Protein AF-A0A7W4BZ59-F1 (afdb_monomer_lite)

Foldseek 3Di:
DCPPDFDKDKDWPDCDPVNHDDPVQQPPVRHTKMFIADGPPQDFQDWDWDADPVGHTPDTDTDDPCCNVPTDID

Secondary structure (DSSP, 8-state):
---PPPPPEEEES--TTTT---GGGS-TTS---EEEEPPTT--TTPEEEEE-TTS-EEEEEEPPHHHHHH-EE-

Sequence (74 aa):
DATMAPAPTVEFSGMGTDGIFNSDEIGTDGTVTATVTLATGTQVGDTLIVTDGNGNTLFNGPVTQDMLDNGFDV

Radius of gyration: 14.34 Å; chains: 1; bounding box: 28×29×47 Å

Structure (mmCIF, N/CA/C/O backbone):
data_AF-A0A7W4BZ59-F1
#
_entry.id   AF-A0A7W4BZ59-F1
#
loop_
_atom_site.group_PDB
_atom_site.id
_atom_site.type_symbol
_atom_site.label_atom_id
_atom_site.label_alt_id
_atom_site.label_comp_id
_atom_site.label_asym_id
_atom_site.label_entity_id
_atom_site.label_seq_id
_atom_site.pdbx_PDB_ins_code
_atom_site.Cartn_x
_atom_site.Cartn_y
_atom_site.Cartn_z
_atom_site.occupancy
_atom_site.B_iso_or_equiv
_atom_site.auth_seq_id
_atom_site.auth_comp_id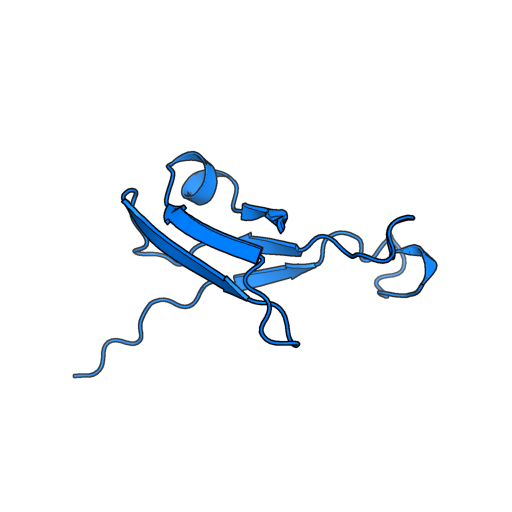
_atom_site.auth_asym_id
_atom_site.auth_atom_id
_atom_site.pdbx_PDB_model_num
ATOM 1 N N . ASP A 1 1 ? 5.475 3.543 28.794 1.00 40.44 1 ASP A N 1
ATOM 2 C CA . ASP A 1 1 ? 5.021 2.394 28.007 1.00 40.44 1 ASP A CA 1
ATOM 3 C C . ASP A 1 1 ? 4.837 2.880 26.581 1.00 40.44 1 ASP A C 1
ATOM 5 O O . ASP A 1 1 ? 4.025 3.769 26.366 1.00 40.44 1 ASP A O 1
ATOM 9 N N . ALA A 1 2 ? 5.716 2.470 25.670 1.00 46.34 2 ALA A N 1
ATOM 10 C CA . ALA A 1 2 ? 5.666 2.859 24.264 1.00 46.34 2 ALA A CA 1
ATOM 11 C C . ALA A 1 2 ? 5.324 1.593 23.492 1.00 46.34 2 ALA A C 1
ATOM 13 O O . ALA A 1 2 ? 6.207 0.869 23.035 1.00 46.34 2 ALA A O 1
ATOM 14 N N . THR A 1 3 ? 4.033 1.286 23.432 1.00 54.81 3 THR A N 1
ATOM 15 C CA . THR A 1 3 ? 3.526 0.245 22.548 1.00 54.81 3 THR A CA 1
ATOM 16 C C . THR A 1 3 ? 3.907 0.656 21.129 1.00 54.81 3 THR A C 1
ATOM 18 O O . THR A 1 3 ? 3.371 1.639 20.614 1.00 54.81 3 THR A O 1
ATOM 21 N N . MET A 1 4 ? 4.893 -0.017 20.528 1.00 59.00 4 MET A N 1
ATOM 22 C CA . MET A 1 4 ? 5.239 0.201 19.124 1.00 59.00 4 MET A CA 1
ATOM 23 C C . MET A 1 4 ? 3.964 0.051 18.297 1.00 59.00 4 MET A C 1
ATOM 25 O O . MET A 1 4 ? 3.245 -0.936 18.459 1.00 59.00 4 MET A O 1
ATOM 29 N N . ALA A 1 5 ? 3.674 1.035 17.441 1.00 62.47 5 ALA A N 1
ATOM 30 C CA . ALA A 1 5 ? 2.622 0.870 16.452 1.00 62.47 5 ALA A CA 1
ATOM 31 C C . ALA A 1 5 ? 2.949 -0.392 15.635 1.00 62.47 5 ALA A C 1
ATOM 33 O O . ALA A 1 5 ? 4.116 -0.585 15.272 1.00 62.47 5 ALA A O 1
ATOM 34 N N . PRO A 1 6 ? 1.970 -1.277 15.408 1.00 72.19 6 PRO A N 1
ATOM 35 C CA . PRO A 1 6 ? 2.217 -2.510 14.685 1.00 72.19 6 PRO A CA 1
ATOM 36 C C . PRO A 1 6 ? 2.687 -2.139 13.266 1.00 72.19 6 PRO A C 1
ATOM 38 O O . PRO A 1 6 ? 2.058 -1.337 12.578 1.00 72.19 6 PRO A O 1
ATOM 41 N N . ALA A 1 7 ? 3.866 -2.634 12.882 1.00 79.50 7 ALA A N 1
ATOM 42 C CA . ALA A 1 7 ? 4.529 -2.246 11.641 1.00 79.50 7 ALA A CA 1
ATOM 43 C C . ALA A 1 7 ? 4.043 -3.132 10.485 1.00 79.50 7 ALA A C 1
ATOM 45 O O . ALA A 1 7 ? 4.069 -4.357 10.635 1.00 79.50 7 ALA A O 1
ATOM 46 N N . PRO A 1 8 ? 3.601 -2.555 9.354 1.00 85.56 8 PRO A N 1
ATOM 47 C CA . PRO A 1 8 ? 3.244 -3.341 8.181 1.00 85.56 8 PRO A CA 1
ATOM 48 C C . PRO A 1 8 ? 4.486 -4.021 7.593 1.00 85.56 8 PRO A C 1
ATOM 50 O O . PRO A 1 8 ? 5.612 -3.550 7.778 1.00 85.56 8 PRO A O 1
ATOM 53 N N . THR A 1 9 ? 4.280 -5.108 6.857 1.00 86.19 9 THR A N 1
ATOM 54 C CA . THR A 1 9 ? 5.332 -5.744 6.052 1.00 86.19 9 THR A CA 1
ATOM 55 C C . THR A 1 9 ? 5.113 -5.418 4.582 1.00 86.19 9 THR A C 1
ATOM 57 O O . THR A 1 9 ? 3.972 -5.303 4.137 1.00 86.19 9 THR A O 1
ATOM 60 N N . VAL A 1 10 ? 6.197 -5.254 3.827 1.00 86.94 10 VAL A N 1
ATOM 61 C CA . VAL A 1 10 ? 6.152 -4.926 2.398 1.00 86.94 10 VAL A CA 1
ATOM 62 C C . VAL A 1 10 ? 7.002 -5.937 1.654 1.00 86.94 10 VAL A C 1
ATOM 64 O O . VAL A 1 10 ? 8.176 -6.098 1.977 1.00 86.94 10 VAL A O 1
ATOM 67 N N . GLU A 1 11 ? 6.409 -6.585 0.661 1.00 85.56 11 GLU A N 1
ATOM 68 C CA . GLU A 1 11 ? 7.080 -7.547 -0.210 1.00 85.56 11 GLU A CA 1
ATOM 69 C C . GLU A 1 11 ? 6.951 -7.077 -1.657 1.00 85.56 11 GLU A C 1
ATOM 71 O O . GLU A 1 11 ? 5.876 -6.661 -2.085 1.00 85.56 11 GLU A O 1
ATOM 76 N N . PHE A 1 12 ? 8.033 -7.136 -2.429 1.00 81.25 12 PHE A N 1
ATOM 77 C CA . PHE A 1 12 ? 7.956 -6.856 -3.860 1.00 81.25 12 PHE A CA 1
ATOM 78 C C . PHE A 1 12 ? 7.412 -8.085 -4.584 1.00 81.25 12 PHE A C 1
ATOM 80 O O . PHE A 1 12 ? 7.894 -9.204 -4.383 1.00 81.25 12 PHE A O 1
ATOM 87 N N . SER A 1 13 ? 6.422 -7.882 -5.446 1.00 71.88 13 SER A N 1
ATOM 88 C CA . SER A 1 13 ? 5.967 -8.928 -6.350 1.00 71.88 13 SER A CA 1
ATOM 89 C C . SER A 1 13 ? 6.950 -9.051 -7.506 1.00 71.88 13 SER A C 1
ATOM 91 O O . SER A 1 13 ? 7.343 -8.057 -8.108 1.00 71.88 13 SER A O 1
ATOM 93 N N . GLY A 1 14 ? 7.320 -10.289 -7.836 1.00 67.69 14 GLY A N 1
ATOM 94 C CA . GLY A 1 14 ? 7.952 -10.570 -9.118 1.00 67.69 14 GLY A CA 1
ATOM 95 C C . GLY A 1 14 ? 9.418 -10.963 -9.099 1.00 67.69 14 GLY A C 1
ATOM 96 O O . GLY A 1 14 ? 10.022 -10.806 -10.133 1.00 67.69 14 GLY A O 1
ATOM 97 N N . MET A 1 15 ? 9.981 -11.560 -8.043 1.00 64.25 15 MET A N 1
ATOM 98 C CA . MET A 1 15 ? 11.372 -12.075 -8.035 1.00 64.25 15 MET A CA 1
ATOM 99 C C . MET A 1 15 ? 11.658 -13.221 -9.044 1.00 64.25 15 MET A C 1
ATOM 101 O O . MET A 1 15 ? 12.639 -13.949 -8.899 1.00 64.25 15 MET A O 1
ATOM 105 N N . GLY A 1 16 ? 10.759 -13.447 -10.007 1.00 64.31 16 GLY A N 1
ATOM 106 C CA . GLY A 1 16 ? 10.842 -14.522 -10.981 1.00 64.31 16 GLY A CA 1
ATOM 107 C C . GLY A 1 16 ? 10.988 -15.904 -10.339 1.00 64.31 16 GLY A C 1
ATOM 108 O O . GLY A 1 16 ? 10.634 -16.146 -9.185 1.00 64.31 16 GLY A O 1
ATOM 109 N N . THR A 1 17 ? 11.507 -16.850 -11.118 1.00 71.50 17 THR A N 1
ATOM 110 C CA . THR A 1 17 ? 11.908 -18.181 -10.627 1.00 71.50 17 THR A CA 1
ATOM 111 C C . THR A 1 17 ? 13.379 -18.249 -10.222 1.00 71.50 17 THR A C 1
ATOM 113 O O . THR A 1 17 ? 13.811 -19.255 -9.662 1.00 71.50 17 THR A O 1
ATOM 116 N N . ASP A 1 18 ? 14.164 -17.231 -10.566 1.00 76.56 18 ASP A N 1
ATOM 117 C CA . ASP A 1 18 ? 15.605 -17.154 -10.321 1.00 76.56 18 ASP A CA 1
ATOM 118 C C . ASP A 1 18 ? 15.946 -16.520 -8.964 1.00 76.56 18 ASP A C 1
ATOM 120 O O . ASP A 1 18 ? 17.082 -16.647 -8.504 1.00 76.56 18 ASP A O 1
ATOM 124 N N . GLY A 1 19 ? 14.961 -15.920 -8.285 1.00 73.44 19 GLY A N 1
ATOM 125 C CA . GLY A 1 19 ? 15.131 -15.363 -6.947 1.00 73.44 19 GLY A CA 1
ATOM 126 C C . GLY A 1 19 ? 15.968 -14.084 -6.944 1.00 73.44 19 GLY A C 1
ATOM 127 O O . GLY A 1 19 ? 16.579 -13.756 -5.925 1.00 73.44 19 GLY A O 1
ATOM 128 N N . ILE A 1 20 ? 16.017 -13.370 -8.073 1.00 78.88 20 ILE A N 1
ATOM 129 C CA . ILE A 1 20 ? 16.738 -12.107 -8.224 1.00 78.88 20 ILE A CA 1
ATOM 130 C C . ILE A 1 20 ? 15.779 -11.058 -8.790 1.00 78.88 20 ILE A C 1
ATOM 132 O O . ILE A 1 20 ? 15.160 -11.273 -9.818 1.00 78.88 20 ILE A O 1
ATOM 136 N N . PHE A 1 21 ? 15.699 -9.891 -8.147 1.00 76.94 21 PHE A N 1
ATOM 137 C CA . PHE A 1 21 ? 15.054 -8.722 -8.749 1.00 76.94 21 PHE A CA 1
ATOM 138 C C . PHE A 1 21 ? 16.044 -7.997 -9.661 1.00 76.94 21 PHE A C 1
ATOM 140 O O . PHE A 1 21 ? 17.066 -7.486 -9.188 1.00 76.94 21 PHE A O 1
ATOM 147 N N . ASN A 1 22 ? 15.751 -7.952 -10.956 1.00 78.56 22 ASN A N 1
ATOM 148 C CA . ASN A 1 22 ? 16.555 -7.296 -11.974 1.00 78.56 22 ASN A CA 1
ATOM 149 C C . ASN A 1 22 ? 15.670 -6.492 -12.957 1.00 78.56 22 ASN A C 1
ATOM 151 O O . ASN A 1 22 ? 14.510 -6.193 -12.680 1.00 78.56 22 ASN A O 1
ATOM 155 N N . SER A 1 23 ? 16.255 -6.023 -14.062 1.00 81.19 23 SER A N 1
ATOM 156 C CA . SER A 1 23 ? 15.561 -5.196 -15.057 1.00 81.19 23 SER A CA 1
ATOM 157 C C . SER A 1 23 ? 14.420 -5.907 -15.782 1.00 81.19 23 SER A C 1
ATOM 159 O O . SER A 1 23 ? 13.548 -5.228 -16.315 1.00 81.19 23 SER A O 1
ATOM 161 N N . ASP A 1 24 ? 14.433 -7.236 -15.820 1.00 81.69 24 ASP A N 1
ATOM 162 C CA . ASP A 1 24 ? 13.419 -8.056 -16.480 1.00 81.69 24 ASP A CA 1
ATOM 163 C C . ASP A 1 24 ? 12.109 -8.086 -15.669 1.00 81.69 24 ASP A C 1
ATOM 165 O O . ASP A 1 24 ? 11.029 -8.257 -16.236 1.00 81.69 24 ASP A O 1
ATOM 169 N N . GLU A 1 25 ? 12.194 -7.840 -14.357 1.00 82.00 25 GLU A N 1
ATOM 170 C CA . GLU A 1 25 ? 11.061 -7.758 -13.428 1.00 82.00 25 GLU A CA 1
ATOM 171 C C . GLU A 1 25 ? 10.490 -6.335 -13.293 1.00 82.00 25 GLU A C 1
ATOM 173 O O . GLU A 1 25 ? 9.496 -6.123 -12.594 1.00 82.00 25 GLU A O 1
ATOM 178 N N . ILE A 1 26 ? 11.098 -5.348 -13.959 1.00 81.75 26 ILE A N 1
ATOM 179 C CA . ILE A 1 26 ? 10.565 -3.987 -14.023 1.00 81.75 26 ILE A CA 1
ATOM 180 C C . ILE A 1 26 ? 9.476 -3.950 -15.098 1.00 81.75 26 ILE A C 1
ATOM 182 O O . ILE A 1 26 ? 9.713 -4.273 -16.264 1.00 81.75 26 ILE A O 1
ATOM 186 N N . GLY A 1 27 ? 8.273 -3.526 -14.707 1.00 76.75 27 GLY A N 1
ATOM 187 C CA . GLY A 1 27 ? 7.148 -3.335 -15.611 1.00 76.75 27 GLY A CA 1
ATOM 188 C C . GLY A 1 27 ? 7.510 -2.424 -16.783 1.00 76.75 27 GLY A C 1
ATOM 189 O O . GLY A 1 27 ? 8.412 -1.590 -16.715 1.00 76.75 27 GLY A O 1
ATOM 190 N N . THR A 1 28 ? 6.780 -2.538 -17.893 1.00 80.44 28 THR A N 1
ATOM 191 C CA . THR A 1 28 ? 7.027 -1.711 -19.091 1.00 80.44 28 THR A CA 1
ATOM 192 C C . THR A 1 28 ? 6.864 -0.206 -18.846 1.00 80.44 28 THR A C 1
ATOM 194 O O . THR A 1 28 ? 7.280 0.604 -19.671 1.00 80.44 28 THR A O 1
ATOM 197 N N . ASP A 1 29 ? 6.233 0.166 -17.733 1.00 81.12 29 ASP A N 1
ATOM 198 C CA . ASP A 1 29 ? 6.081 1.532 -17.235 1.00 81.12 29 ASP A CA 1
ATOM 199 C C . ASP A 1 29 ? 7.254 2.007 -16.356 1.00 81.12 29 ASP A C 1
ATOM 201 O O . ASP A 1 29 ? 7.269 3.158 -15.921 1.00 81.12 29 ASP A O 1
ATOM 205 N N . GLY A 1 30 ? 8.258 1.157 -16.132 1.00 80.75 30 GLY A N 1
ATOM 206 C CA . GLY A 1 30 ? 9.421 1.453 -15.303 1.00 80.75 30 GLY A CA 1
ATOM 207 C C . GLY A 1 30 ? 9.192 1.243 -13.805 1.00 80.75 30 GLY A C 1
ATOM 208 O O . GLY A 1 30 ? 10.012 1.715 -13.016 1.00 80.75 30 GLY A O 1
ATOM 209 N N . THR A 1 31 ? 8.106 0.579 -13.401 1.00 81.31 31 THR A N 1
ATOM 210 C CA . THR A 1 31 ? 7.754 0.379 -11.987 1.00 81.31 31 THR A CA 1
ATOM 211 C C . THR A 1 31 ? 7.762 -1.095 -11.581 1.00 81.31 31 THR A C 1
ATOM 213 O O . THR A 1 31 ? 7.764 -1.990 -12.423 1.00 81.31 31 THR A O 1
ATOM 216 N N . VAL A 1 32 ? 7.811 -1.349 -10.274 1.00 83.25 32 VAL A N 1
ATOM 217 C CA . VAL A 1 32 ? 7.671 -2.685 -9.683 1.00 83.25 32 VAL A CA 1
ATOM 218 C C . VAL A 1 32 ? 6.529 -2.610 -8.682 1.00 83.25 32 VAL A C 1
ATOM 220 O O . VAL A 1 32 ? 6.477 -1.662 -7.900 1.00 83.25 32 VAL A O 1
ATOM 223 N N . THR A 1 33 ? 5.640 -3.599 -8.695 1.00 85.12 33 THR A N 1
ATOM 224 C CA . THR A 1 33 ? 4.529 -3.679 -7.742 1.00 85.12 33 THR A CA 1
ATOM 225 C C . THR A 1 33 ? 5.005 -4.238 -6.406 1.00 85.12 33 THR A C 1
ATOM 227 O O . THR A 1 33 ? 5.699 -5.260 -6.364 1.00 85.12 33 THR A O 1
ATOM 230 N N . ALA A 1 34 ? 4.600 -3.611 -5.307 1.00 86.44 34 ALA A N 1
ATOM 231 C CA . ALA A 1 34 ? 4.808 -4.121 -3.959 1.00 86.44 34 ALA A CA 1
ATOM 232 C C . ALA A 1 34 ? 3.473 -4.399 -3.269 1.00 86.44 34 ALA A C 1
ATOM 234 O O . ALA A 1 34 ? 2.537 -3.615 -3.367 1.00 86.44 34 ALA A O 1
ATOM 235 N N . THR A 1 35 ? 3.404 -5.492 -2.519 1.00 90.06 35 THR A N 1
ATOM 236 C CA . THR A 1 35 ? 2.249 -5.845 -1.698 1.00 90.06 35 THR A CA 1
ATOM 237 C C . THR A 1 35 ? 2.536 -5.478 -0.247 1.00 90.06 35 THR A C 1
ATOM 239 O O . THR A 1 35 ? 3.487 -5.961 0.375 1.00 90.06 35 THR A O 1
ATOM 242 N N . 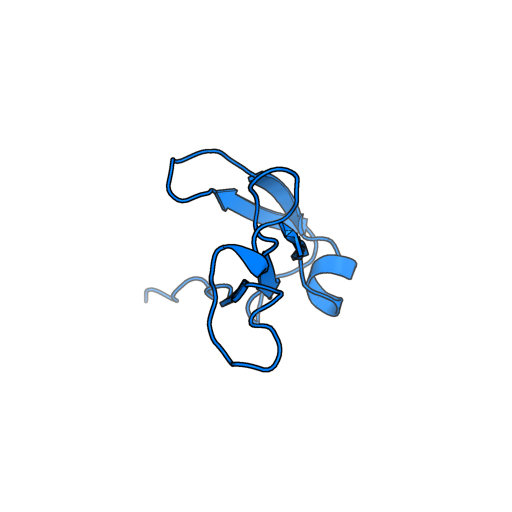VAL A 1 36 ? 1.688 -4.623 0.315 1.00 90.38 36 VAL A N 1
ATOM 243 C CA . VAL A 1 36 ? 1.704 -4.220 1.721 1.00 90.38 36 VAL A CA 1
ATOM 244 C C . VAL A 1 36 ? 0.760 -5.124 2.506 1.00 90.38 36 VAL A C 1
ATOM 246 O O . VAL A 1 36 ? -0.444 -5.145 2.263 1.00 90.38 36 VAL A O 1
ATOM 249 N N . THR A 1 37 ? 1.287 -5.845 3.491 1.00 91.12 37 THR A N 1
ATOM 250 C CA . THR A 1 37 ? 0.478 -6.602 4.454 1.00 91.12 37 THR A CA 1
ATOM 251 C C . THR A 1 37 ? 0.331 -5.795 5.738 1.00 91.12 37 THR A C 1
ATOM 253 O O . THR A 1 37 ? 1.317 -5.364 6.344 1.00 91.12 37 THR A O 1
ATOM 256 N N . LEU A 1 38 ? -0.919 -5.576 6.146 1.00 90.06 38 LEU A N 1
ATOM 257 C CA . LEU A 1 38 ? -1.243 -4.794 7.333 1.00 90.06 38 LEU A CA 1
ATOM 258 C C . LEU A 1 38 ? -0.952 -5.584 8.609 1.00 90.06 38 LEU A C 1
ATOM 260 O O . LEU A 1 38 ? -1.094 -6.804 8.675 1.00 90.06 38 LEU A O 1
ATOM 264 N N . ALA A 1 39 ? -0.512 -4.866 9.632 1.00 88.62 39 ALA A N 1
ATOM 265 C CA . ALA A 1 39 ? -0.041 -5.472 10.859 1.00 88.62 39 ALA A CA 1
ATOM 266 C C . ALA A 1 39 ? -1.204 -5.920 11.758 1.00 88.62 39 ALA A C 1
ATOM 268 O O . ALA A 1 39 ? -2.307 -5.370 11.725 1.00 88.62 39 ALA A O 1
ATOM 269 N N . THR A 1 40 ? -0.954 -6.905 12.622 1.00 80.19 40 THR A N 1
ATOM 270 C CA . THR A 1 40 ? -1.967 -7.368 13.579 1.00 80.19 40 THR A CA 1
ATOM 271 C C . THR A 1 40 ? -2.398 -6.219 14.492 1.00 80.19 40 THR A C 1
ATOM 273 O O . THR A 1 40 ? -1.565 -5.647 15.196 1.00 80.19 40 THR A O 1
ATOM 276 N N . GLY A 1 41 ? -3.694 -5.900 14.495 1.00 83.19 41 GLY A N 1
ATOM 277 C CA . GLY A 1 41 ? -4.262 -4.776 15.247 1.00 83.19 41 GLY A CA 1
ATOM 278 C C . GLY A 1 41 ? -4.708 -3.596 14.380 1.00 83.19 41 GLY A C 1
ATOM 279 O O . GLY A 1 41 ? -5.403 -2.725 14.899 1.00 83.19 41 GLY A O 1
ATOM 280 N N . THR A 1 42 ? -4.376 -3.585 13.083 1.00 89.81 42 THR A N 1
ATOM 281 C CA . THR A 1 42 ? -5.001 -2.672 12.118 1.00 89.81 42 THR A CA 1
ATOM 282 C C . THR A 1 42 ? -6.475 -3.036 11.925 1.00 89.81 42 THR A C 1
ATOM 284 O O . THR A 1 42 ? -6.833 -4.211 11.839 1.00 89.81 42 THR A O 1
ATOM 287 N N . GLN A 1 43 ? -7.336 -2.025 11.878 1.00 91.06 43 GLN A N 1
ATOM 288 C CA . GLN A 1 43 ? -8.786 -2.153 11.779 1.00 91.06 43 GLN A CA 1
ATOM 289 C C . GLN A 1 43 ? -9.327 -1.339 10.604 1.00 91.06 43 GLN A C 1
ATOM 291 O O . GLN A 1 43 ? -8.722 -0.367 10.151 1.00 91.06 43 GLN A O 1
ATOM 296 N N . VAL A 1 44 ? -10.510 -1.722 10.122 1.00 93.44 44 VAL A N 1
ATOM 297 C CA . VAL A 1 44 ? -11.233 -0.940 9.115 1.00 93.44 44 VAL A CA 1
ATOM 298 C C . VAL A 1 44 ? -11.467 0.476 9.641 1.00 93.44 44 VAL A C 1
ATOM 300 O O . VAL A 1 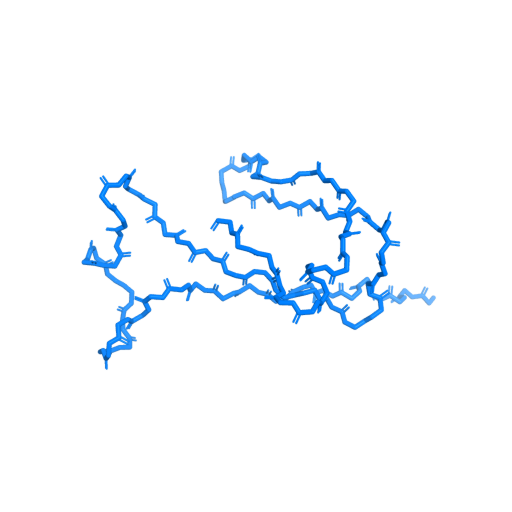44 ? -11.979 0.661 10.746 1.00 93.44 44 VAL A O 1
ATOM 303 N N . GLY A 1 45 ? -11.114 1.470 8.830 1.00 93.00 45 GLY A N 1
ATOM 304 C CA . GLY A 1 45 ? -11.194 2.886 9.190 1.00 93.00 45 GLY A CA 1
ATOM 305 C C . GLY A 1 45 ? -9.911 3.482 9.777 1.00 93.00 45 GLY A C 1
ATOM 306 O O . GLY A 1 45 ? -9.842 4.707 9.883 1.00 93.00 45 GLY A O 1
ATOM 307 N N . ASP A 1 46 ? -8.892 2.675 10.092 1.00 92.56 46 ASP A N 1
ATOM 308 C CA . ASP A 1 46 ? -7.547 3.190 10.383 1.00 92.56 46 ASP A CA 1
ATOM 309 C C . ASP A 1 46 ? -6.958 3.890 9.153 1.00 92.56 46 ASP A C 1
ATOM 311 O O . ASP A 1 46 ? -7.347 3.610 8.023 1.00 92.56 46 ASP A O 1
ATOM 315 N N . THR A 1 47 ? -5.993 4.790 9.337 1.00 92.12 47 THR A N 1
ATOM 316 C CA . THR A 1 47 ? -5.342 5.474 8.209 1.00 92.12 47 THR A CA 1
ATOM 317 C C . THR A 1 47 ? -4.110 4.705 7.749 1.00 92.12 47 THR A C 1
ATOM 319 O O . THR A 1 47 ? -3.149 4.566 8.505 1.00 92.12 47 THR A O 1
ATOM 322 N N . LEU A 1 48 ? -4.096 4.294 6.480 1.00 91.19 48 LEU A N 1
ATOM 323 C CA . LEU A 1 48 ? -2.905 3.795 5.800 1.00 91.19 48 LEU A CA 1
ATOM 324 C C . LEU A 1 48 ? -2.279 4.920 4.967 1.00 91.19 48 LEU A C 1
ATOM 326 O O . LEU A 1 48 ? -2.969 5.629 4.227 1.00 91.19 48 LEU A O 1
ATOM 330 N N . ILE A 1 49 ? -0.962 5.077 5.097 1.00 92.00 49 ILE A N 1
ATOM 331 C CA . ILE A 1 49 ? -0.147 5.992 4.296 1.00 92.00 49 ILE A CA 1
ATOM 332 C C . ILE A 1 49 ? 0.993 5.178 3.694 1.00 92.00 49 ILE A C 1
ATOM 334 O O . ILE A 1 49 ? 1.746 4.543 4.431 1.00 92.00 49 ILE A O 1
ATOM 338 N N . VAL A 1 50 ? 1.119 5.213 2.370 1.00 91.25 50 VAL A N 1
ATOM 339 C CA . VAL A 1 50 ? 2.209 4.570 1.635 1.00 91.25 50 VAL A CA 1
ATOM 340 C C . VAL A 1 50 ? 2.973 5.637 0.868 1.00 91.25 50 VAL A C 1
ATOM 342 O O . VAL A 1 50 ? 2.380 6.406 0.110 1.00 91.25 50 VAL A O 1
ATOM 345 N N . THR A 1 51 ? 4.287 5.673 1.070 1.00 92.19 51 THR A N 1
ATOM 346 C CA . THR A 1 51 ? 5.192 6.653 0.467 1.00 92.19 51 THR A CA 1
ATOM 347 C C . THR A 1 51 ? 6.389 5.923 -0.128 1.00 92.19 51 THR A C 1
ATOM 349 O O . THR A 1 51 ? 6.924 5.014 0.508 1.00 92.19 51 THR A O 1
ATOM 352 N N . ASP A 1 52 ? 6.814 6.313 -1.327 1.00 88.94 52 ASP A N 1
ATOM 353 C CA . ASP A 1 52 ? 8.019 5.765 -1.950 1.00 88.94 52 ASP A CA 1
ATOM 354 C C . ASP A 1 52 ? 9.315 6.307 -1.302 1.00 88.94 52 ASP A C 1
ATOM 356 O O . ASP A 1 52 ? 9.301 7.204 -0.452 1.00 88.94 52 ASP A O 1
ATOM 360 N N . GLY A 1 53 ? 10.469 5.782 -1.730 1.00 83.88 53 GLY A N 1
ATOM 361 C CA . GLY A 1 53 ? 11.782 6.235 -1.252 1.00 83.88 53 GLY A CA 1
ATOM 362 C C . GLY A 1 53 ? 12.149 7.675 -1.643 1.00 83.88 53 GLY A C 1
ATOM 363 O O . GLY A 1 53 ? 13.083 8.237 -1.072 1.00 83.88 53 GLY A O 1
ATOM 364 N N . ASN A 1 54 ? 11.417 8.283 -2.583 1.00 88.94 54 ASN A N 1
ATOM 365 C CA . ASN A 1 54 ? 11.581 9.674 -3.008 1.00 88.94 54 ASN A CA 1
ATOM 366 C C . ASN A 1 54 ? 10.673 10.638 -2.224 1.00 88.94 54 ASN A C 1
ATOM 368 O O . ASN A 1 54 ? 10.784 11.854 -2.392 1.00 88.94 54 ASN A O 1
ATOM 372 N N . GLY A 1 55 ? 9.787 10.120 -1.367 1.00 91.62 55 GLY A N 1
ATOM 373 C CA . GLY A 1 55 ? 8.827 10.906 -0.597 1.00 91.62 55 GLY A CA 1
ATOM 374 C C . GLY A 1 55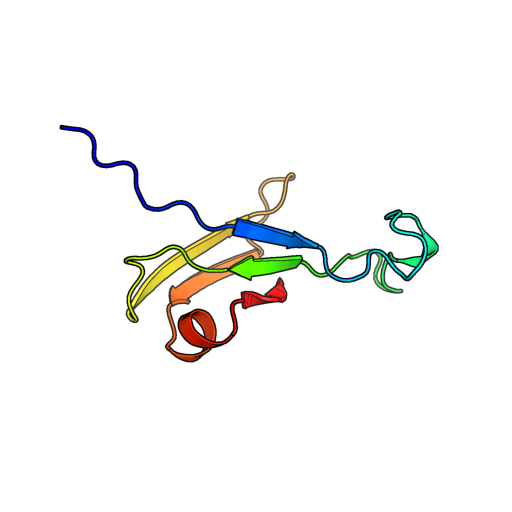 ? 7.486 11.146 -1.299 1.00 91.62 55 GLY A C 1
ATOM 375 O O . GLY A 1 55 ? 6.692 11.945 -0.802 1.00 91.62 55 GLY A O 1
ATOM 376 N N . ASN A 1 56 ? 7.208 10.486 -2.427 1.00 91.88 56 ASN A N 1
ATOM 377 C CA . ASN A 1 56 ? 5.920 10.573 -3.109 1.00 91.88 56 ASN A CA 1
ATOM 378 C C . ASN A 1 56 ? 4.875 9.678 -2.430 1.00 91.88 56 ASN A C 1
ATOM 380 O O . ASN A 1 56 ? 5.107 8.488 -2.225 1.00 91.88 56 ASN A O 1
ATOM 384 N N . THR A 1 57 ? 3.708 10.236 -2.108 1.00 94.88 57 THR A N 1
ATOM 385 C CA . THR A 1 57 ? 2.597 9.475 -1.526 1.00 94.88 57 THR A CA 1
ATOM 386 C C . THR A 1 57 ? 1.897 8.661 -2.610 1.00 94.88 57 THR A C 1
ATOM 388 O O . THR A 1 57 ? 1.258 9.219 -3.499 1.00 94.88 57 THR A O 1
ATOM 391 N N . LEU A 1 58 ? 1.995 7.337 -2.502 1.00 91.56 58 LEU A N 1
ATOM 392 C CA . LEU A 1 58 ? 1.321 6.376 -3.377 1.00 91.56 58 LEU A CA 1
ATOM 393 C C . LEU A 1 58 ? -0.121 6.133 -2.923 1.00 91.56 58 LEU A C 1
ATOM 395 O O . LEU A 1 58 ? -1.023 5.976 -3.740 1.00 91.56 58 LEU A O 1
ATOM 399 N N . PHE A 1 59 ? -0.352 6.156 -1.607 1.00 94.56 59 PHE A N 1
ATOM 400 C CA . PHE A 1 59 ? -1.680 6.000 -1.028 1.00 94.56 59 PHE A CA 1
ATOM 401 C C . PHE A 1 59 ? -1.817 6.780 0.276 1.00 94.56 59 PHE A C 1
ATOM 403 O O . PHE A 1 59 ? -0.918 6.777 1.116 1.00 94.56 59 PHE A O 1
ATOM 410 N N . ASN A 1 60 ? -2.972 7.410 0.471 1.00 95.00 60 ASN A N 1
ATOM 411 C CA . ASN A 1 60 ? -3.382 7.947 1.759 1.00 95.00 60 ASN A CA 1
ATOM 412 C C . ASN A 1 60 ? -4.903 7.843 1.888 1.00 95.00 60 ASN A C 1
ATOM 414 O O . ASN A 1 60 ? -5.643 8.587 1.246 1.00 95.00 60 ASN A O 1
ATOM 418 N N . GLY A 1 61 ? -5.366 6.927 2.734 1.00 94.81 61 GLY A N 1
ATOM 419 C CA . GLY A 1 61 ? -6.793 6.691 2.904 1.00 94.81 61 GLY A CA 1
ATOM 420 C C . GLY A 1 61 ? -7.119 5.717 4.032 1.00 94.81 61 GLY A C 1
ATOM 421 O O . GLY A 1 61 ? -6.209 5.205 4.690 1.00 94.81 61 GLY A O 1
ATOM 422 N N . PRO A 1 62 ? -8.419 5.484 4.279 1.00 94.62 62 PRO A N 1
ATOM 423 C CA . PRO A 1 62 ? -8.858 4.534 5.283 1.00 94.62 62 PRO A CA 1
ATOM 424 C C . PRO A 1 62 ? -8.566 3.096 4.844 1.00 94.62 62 PRO A C 1
ATOM 426 O O . PRO A 1 62 ? -8.738 2.741 3.676 1.00 94.62 62 PRO A O 1
ATOM 429 N N . VAL A 1 63 ? -8.192 2.261 5.805 1.00 94.06 63 VAL A N 1
ATOM 430 C CA . VAL A 1 63 ? -8.079 0.816 5.646 1.00 94.06 63 VAL A CA 1
ATOM 431 C C . VAL A 1 63 ? -9.466 0.240 5.394 1.00 94.06 63 VAL A C 1
ATOM 433 O O . VAL A 1 63 ? -10.420 0.522 6.126 1.00 94.06 63 VAL A O 1
ATOM 436 N N . THR A 1 64 ? -9.565 -0.580 4.354 1.00 95.12 64 THR A N 1
ATOM 437 C CA . THR A 1 64 ? -10.771 -1.333 4.004 1.00 95.12 64 THR A CA 1
ATOM 438 C C . THR A 1 64 ? -10.652 -2.781 4.474 1.00 95.12 64 THR A C 1
ATOM 440 O O . THR A 1 64 ? -9.560 -3.248 4.793 1.00 95.12 64 THR A O 1
ATOM 443 N N . GLN A 1 65 ? -11.772 -3.508 4.511 1.00 95.19 65 GLN A N 1
ATOM 444 C CA . GLN A 1 65 ? -11.738 -4.933 4.851 1.00 95.19 65 GLN A CA 1
ATOM 445 C C . GLN A 1 65 ? -10.911 -5.731 3.832 1.00 95.19 65 GLN A C 1
ATOM 447 O O . GLN A 1 65 ? -10.118 -6.577 4.229 1.00 95.19 65 GLN A O 1
ATOM 452 N N . ASP A 1 66 ? -10.998 -5.383 2.545 1.00 94.62 66 ASP A N 1
ATOM 453 C CA . ASP A 1 66 ? -10.230 -6.047 1.486 1.00 94.62 66 ASP A CA 1
ATOM 454 C C . ASP A 1 66 ? -8.716 -5.931 1.705 1.00 94.62 66 ASP A C 1
ATOM 456 O O . ASP A 1 66 ? -7.991 -6.885 1.432 1.00 94.62 66 ASP A O 1
ATOM 460 N N . MET A 1 67 ? -8.247 -4.800 2.251 1.00 94.00 67 MET A N 1
ATOM 461 C CA . MET A 1 67 ? -6.832 -4.589 2.583 1.00 94.00 67 MET A CA 1
ATOM 462 C C . MET A 1 67 ? -6.357 -5.439 3.764 1.00 94.00 67 MET A C 1
ATOM 464 O O . MET A 1 67 ? -5.187 -5.808 3.825 1.00 94.00 67 MET A O 1
ATOM 468 N N . LEU A 1 68 ? -7.242 -5.731 4.720 1.00 92.44 68 LEU A N 1
ATOM 469 C CA . LEU A 1 68 ? -6.931 -6.627 5.836 1.00 92.44 68 LEU A CA 1
ATOM 470 C C . LEU A 1 68 ? -6.894 -8.087 5.376 1.00 92.44 68 LEU A C 1
ATOM 472 O O . LEU A 1 68 ? -6.062 -8.853 5.856 1.00 92.44 68 LEU A O 1
ATOM 476 N N . ASP A 1 69 ? -7.781 -8.451 4.449 1.00 93.19 69 ASP A N 1
ATOM 477 C CA . ASP A 1 69 ? -7.937 -9.828 3.984 1.00 93.19 69 ASP A CA 1
ATOM 478 C C . ASP A 1 69 ? -6.890 -10.211 2.922 1.00 93.19 69 ASP A C 1
ATOM 480 O O . ASP A 1 69 ? -6.387 -11.334 2.940 1.00 93.19 69 ASP A O 1
ATOM 484 N N . ASN A 1 70 ? -6.547 -9.291 2.011 1.00 92.50 70 ASN A N 1
ATOM 485 C CA . ASN A 1 70 ? -5.696 -9.567 0.844 1.00 92.50 70 ASN A CA 1
ATOM 486 C C . ASN A 1 70 ? -4.399 -8.742 0.799 1.00 92.50 70 ASN A C 1
ATOM 488 O O . ASN A 1 70 ? -3.576 -8.961 -0.086 1.00 92.50 70 ASN A O 1
ATOM 492 N N . GLY A 1 71 ? -4.201 -7.800 1.725 1.00 91.06 71 GLY A N 1
ATOM 493 C CA . GLY A 1 71 ? -3.135 -6.804 1.617 1.00 91.06 71 GLY A CA 1
ATOM 494 C C . GLY A 1 71 ? -3.474 -5.680 0.632 1.00 91.06 71 GLY A C 1
ATOM 495 O O . GLY A 1 71 ? -4.610 -5.530 0.182 1.00 91.06 71 GLY A O 1
ATOM 496 N N . PHE A 1 72 ? -2.487 -4.843 0.330 1.00 92.56 72 PHE A N 1
ATOM 497 C CA . PHE A 1 72 ? -2.643 -3.673 -0.528 1.00 92.56 72 PHE A CA 1
ATOM 498 C C . PHE A 1 72 ? -1.475 -3.546 -1.507 1.00 92.56 72 PHE A C 1
ATOM 500 O O . PHE A 1 72 ? -0.340 -3.346 -1.080 1.00 92.56 72 PHE A O 1
ATOM 507 N N . ASP A 1 73 ? -1.762 -3.642 -2.802 1.00 90.88 73 ASP A N 1
ATOM 508 C CA . ASP A 1 73 ? -0.760 -3.501 -3.860 1.00 90.88 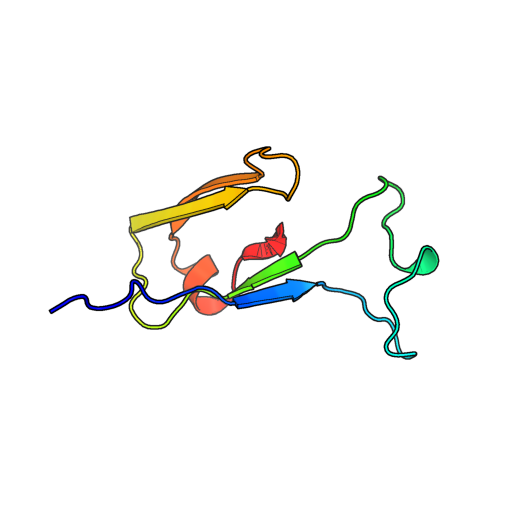73 ASP A CA 1
ATOM 509 C C . ASP A 1 73 ? -0.532 -2.027 -4.221 1.00 90.88 73 ASP A C 1
ATOM 511 O O . ASP A 1 73 ? -1.489 -1.256 -4.358 1.00 90.88 73 ASP A O 1
ATOM 515 N N . VAL A 1 74 ? 0.738 -1.651 -4.388 1.00 87.69 74 VAL A N 1
ATOM 516 C CA . VAL A 1 74 ? 1.211 -0.304 -4.754 1.00 87.69 74 VAL A CA 1
ATOM 517 C C . VAL A 1 74 ? 2.298 -0.327 -5.810 1.00 87.69 74 VAL A C 1
ATOM 519 O O . VAL A 1 74 ? 3.020 -1.347 -5.905 1.00 87.69 74 VAL A O 1
#

pLDDT: mean 83.82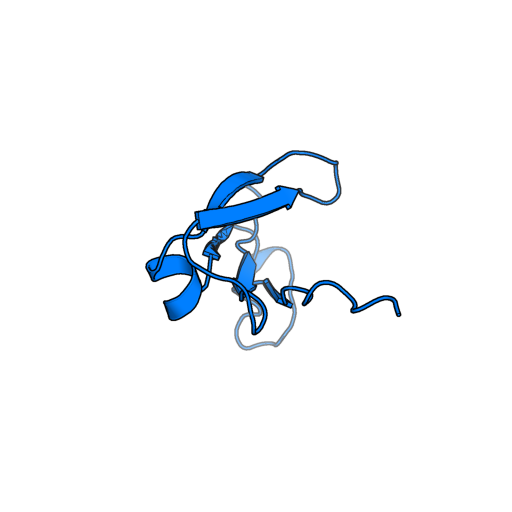, std 11.5, range [40.44, 95.19]